Protein AF-A0A183Q556-F1 (afdb_monomer)

Secondary structure (DSSP, 8-state):
-EEEEE-TTS-EEEEEEEETTTEEEEEEE-TTS-EEEEEEEEEEPPPPPTTGGGTTT--HHHHHTT---TT--TTSGGG-HHHHHHHTT-HHHHHHHHHHHHHHHHHHHHHHHHHHHTTTT----

Nearest PDB structures (foldseek):
  7v62-assembly1_A  TM=8.566E-01  e=1.606E-07  Homo sapiens
  5zm6-assembly1_A-2  TM=8.638E-01  e=9.933E-07  Homo sapiens
  5zm6-assembly1_B-2  TM=8.717E-01  e=2.890E-06  Homo sapiens
  5zm5-assembly1_A-2  TM=8.847E-01  e=4.777E-06  Homo sapiens
  2gu1-assembly1_A  TM=3.917E-01  e=5.676E-01  Vibrio cholerae

Structure (mmCIF, N/CA/C/O backbone):
data_AF-A0A183Q556-F1
#
_entry.id   AF-A0A183Q556-F1
#
loop_
_atom_site.group_PDB
_atom_site.id
_atom_site.type_symbol
_atom_site.label_atom_id
_atom_site.label_alt_id
_atom_site.label_comp_id
_atom_site.label_asym_id
_atom_site.label_entity_id
_atom_site.label_seq_id
_atom_site.pdbx_PDB_ins_code
_atom_site.Cartn_x
_atom_site.Cartn_y
_atom_site.Cartn_z
_atom_site.occupancy
_atom_site.B_iso_or_equiv
_atom_site.auth_seq_id
_atom_site.auth_comp_id
_atom_site.auth_asym_id
_atom_site.auth_atom_id
_atom_site.pdbx_PDB_model_num
ATOM 1 N N . VAL A 1 1 ? -0.891 1.830 17.541 1.00 90.88 1 VAL A N 1
ATOM 2 C CA . VAL A 1 1 ? -1.473 3.128 17.131 1.00 90.88 1 VAL A CA 1
ATOM 3 C C . VAL A 1 1 ? -2.584 3.474 18.099 1.00 90.88 1 VAL A C 1
ATOM 5 O O . VAL A 1 1 ? -3.365 2.594 18.435 1.00 90.88 1 VAL A O 1
ATOM 8 N N . THR A 1 2 ? -2.638 4.728 18.546 1.00 95.81 2 THR A N 1
ATOM 9 C CA . THR A 1 2 ? -3.661 5.216 19.480 1.00 95.81 2 THR A CA 1
ATOM 10 C C . THR A 1 2 ? -4.152 6.584 19.020 1.00 95.81 2 THR A C 1
ATOM 12 O O . THR A 1 2 ? -3.340 7.437 18.667 1.00 95.81 2 THR A O 1
ATOM 15 N N . GLY A 1 3 ? -5.465 6.797 19.037 1.00 96.44 3 GLY A N 1
ATOM 16 C CA . GLY A 1 3 ? -6.121 8.050 18.673 1.00 96.44 3 GLY A CA 1
ATOM 17 C C . GLY A 1 3 ? -7.296 8.367 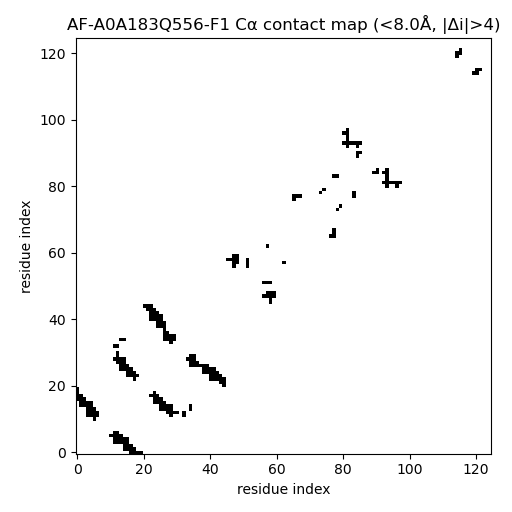19.596 1.00 96.44 3 GLY A C 1
ATOM 18 O O . GLY A 1 3 ? -7.837 7.488 20.261 1.00 96.44 3 GLY A O 1
ATOM 19 N N . ILE A 1 4 ? -7.694 9.639 19.641 1.00 97.19 4 ILE A N 1
ATOM 20 C CA . ILE A 1 4 ? -8.827 10.120 20.440 1.00 97.19 4 ILE A CA 1
ATOM 21 C C . ILE A 1 4 ? -9.826 10.798 19.512 1.00 97.19 4 ILE A C 1
ATOM 23 O O . ILE A 1 4 ? -9.468 11.715 18.773 1.00 97.19 4 ILE A O 1
ATOM 27 N N . VAL A 1 5 ? -11.087 10.386 19.594 1.00 96.88 5 VAL A N 1
ATOM 28 C CA . VAL A 1 5 ? -12.192 11.047 18.900 1.00 96.88 5 VAL A CA 1
ATOM 29 C C . VAL A 1 5 ? -12.743 12.135 19.810 1.00 96.88 5 VAL A C 1
ATOM 31 O O . VAL A 1 5 ? -13.077 11.875 20.969 1.00 96.88 5 VAL A O 1
ATOM 34 N N . LYS A 1 6 ? -12.841 13.356 19.287 1.00 97.56 6 LYS A N 1
ATOM 35 C CA . LYS A 1 6 ? -13.410 14.514 19.983 1.00 97.56 6 LYS A CA 1
ATOM 36 C C . LYS A 1 6 ? -14.708 14.946 19.311 1.00 97.56 6 LYS A C 1
ATOM 38 O O . LYS A 1 6 ? -14.860 14.790 18.103 1.00 97.56 6 LYS A O 1
ATOM 43 N N . ASN A 1 7 ? -15.634 15.487 20.092 1.00 96.25 7 ASN A N 1
ATOM 44 C CA . ASN A 1 7 ? -16.827 16.143 19.557 1.00 96.25 7 ASN A CA 1
ATOM 45 C C . ASN A 1 7 ? -16.505 17.564 19.034 1.00 96.25 7 ASN A C 1
ATOM 47 O O . ASN A 1 7 ? -15.356 18.009 19.070 1.00 96.25 7 ASN A O 1
ATOM 51 N N . SER A 1 8 ? -17.528 18.301 18.586 1.00 97.25 8 SER A N 1
ATOM 52 C CA . SER A 1 8 ? -17.391 19.670 18.059 1.00 97.25 8 SER A CA 1
ATOM 53 C C . SER A 1 8 ? -16.843 20.686 19.066 1.00 97.25 8 SER A C 1
ATOM 55 O O . SER A 1 8 ? -16.287 21.701 18.659 1.00 97.25 8 SER A O 1
ATOM 57 N N . THR A 1 9 ? -16.961 20.419 20.369 1.00 96.62 9 THR A N 1
ATOM 58 C CA . THR A 1 9 ? -16.426 21.279 21.435 1.00 96.62 9 THR A CA 1
ATOM 59 C C . THR A 1 9 ? -15.022 20.864 21.886 1.00 96.62 9 THR A C 1
ATOM 61 O O . THR A 1 9 ? -14.464 21.462 22.802 1.00 96.62 9 THR A O 1
ATOM 64 N N . GLY A 1 10 ? -14.425 19.848 21.252 1.00 95.88 10 GLY A N 1
ATOM 65 C CA . GLY A 1 10 ? -13.076 19.368 21.555 1.00 95.88 10 GLY A CA 1
ATOM 66 C C . GLY A 1 10 ? -12.991 18.393 22.734 1.00 95.88 10 GLY A C 1
ATOM 67 O O . GLY A 1 10 ? -11.884 17.997 23.115 1.00 95.88 10 GLY A O 1
ATOM 68 N N . VAL A 1 11 ? -14.125 17.971 23.298 1.00 96.31 11 VAL A N 1
ATOM 69 C CA . VAL A 1 11 ? -14.179 17.011 24.407 1.00 96.31 11 VAL A CA 1
ATOM 70 C C . VAL A 1 11 ? -13.963 15.588 23.871 1.00 96.31 11 VAL A C 1
ATOM 72 O O . VAL A 1 11 ? -14.651 15.195 22.925 1.00 96.31 11 VAL A O 1
ATOM 75 N N . PRO A 1 12 ? -13.028 14.801 24.442 1.00 97.12 12 PRO A N 1
ATOM 76 C CA . PRO A 1 12 ? -12.854 13.386 24.114 1.00 97.12 12 PRO A CA 1
ATOM 77 C C . PRO A 1 12 ? -14.120 12.569 24.383 1.00 97.12 12 PRO A C 1
ATOM 79 O O . PRO A 1 12 ? -14.669 12.635 25.477 1.00 97.12 12 PRO A O 1
ATOM 82 N N . VAL A 1 13 ? -14.554 11.777 23.404 1.00 97.44 13 VAL A N 1
ATOM 83 C CA . VAL A 1 13 ? -15.761 10.932 23.499 1.00 97.44 13 VAL A CA 1
ATOM 84 C C . VAL A 1 13 ? -15.495 9.457 23.205 1.00 97.44 13 VAL A C 1
ATOM 86 O O . VAL A 1 13 ? -16.338 8.611 23.496 1.00 97.44 13 VAL A O 1
ATOM 89 N N . ALA A 1 14 ? -14.346 9.136 22.615 1.00 97.75 14 ALA A N 1
ATOM 90 C CA . ALA A 1 14 ? -13.922 7.767 22.362 1.00 97.75 14 ALA A CA 1
ATOM 91 C C . ALA A 1 14 ? -12.407 7.682 22.173 1.00 97.75 14 ALA A C 1
ATOM 93 O O . ALA A 1 14 ? -11.753 8.670 21.821 1.00 97.75 14 ALA A O 1
ATOM 94 N N . VAL A 1 1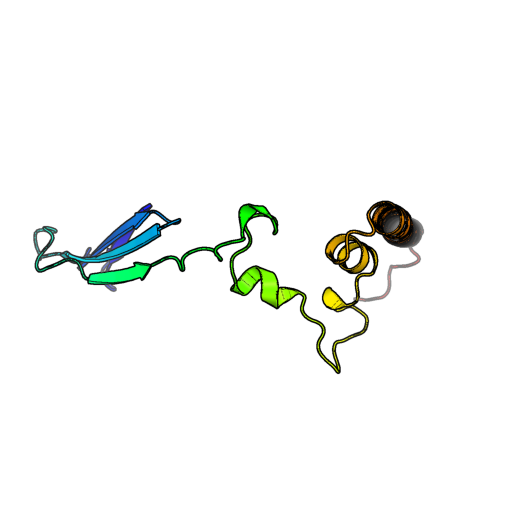5 ? -11.874 6.483 22.357 1.00 97.69 15 VAL A N 1
ATOM 95 C CA . VAL A 1 15 ? -10.504 6.117 22.010 1.00 97.69 15 VAL A CA 1
ATOM 96 C C . VAL A 1 15 ? -10.531 5.119 20.853 1.00 97.69 15 VAL A C 1
ATOM 98 O O . VAL A 1 15 ? -11.428 4.282 20.768 1.00 97.69 15 VAL A O 1
ATOM 101 N N . ILE A 1 16 ? -9.561 5.238 19.949 1.00 98.00 16 ILE A N 1
ATOM 102 C CA . ILE A 1 16 ? -9.260 4.237 18.924 1.00 98.00 16 ILE A CA 1
ATOM 103 C C . ILE A 1 16 ? -7.880 3.666 19.236 1.00 98.00 16 ILE A C 1
ATOM 105 O O . ILE A 1 16 ? -6.930 4.433 19.413 1.00 98.00 16 ILE A O 1
ATOM 109 N N . GLN A 1 17 ? -7.755 2.346 19.323 1.00 97.31 17 GLN A N 1
ATOM 110 C CA . GLN A 1 17 ? -6.506 1.660 19.673 1.00 97.31 17 GLN A CA 1
ATOM 111 C C . GLN A 1 17 ? -6.294 0.431 18.794 1.00 97.31 17 GLN A C 1
ATOM 113 O O . GLN A 1 17 ? -7.243 -0.112 18.247 1.00 97.31 17 GLN A O 1
ATOM 118 N N . GLY A 1 18 ? -5.046 -0.006 18.652 1.00 97.38 18 GLY A N 1
ATOM 119 C CA . GLY A 1 18 ? -4.699 -1.236 17.938 1.00 97.38 18 GLY A CA 1
ATOM 120 C C . GLY A 1 18 ? -3.306 -1.169 17.324 1.00 97.38 18 GLY A C 1
ATOM 121 O O . GLY A 1 18 ? -2.475 -0.349 17.733 1.00 97.38 18 GLY A O 1
ATOM 122 N N . THR A 1 19 ? -3.034 -1.989 16.314 1.00 97.88 19 THR A N 1
ATOM 123 C CA . THR A 1 19 ? -1.791 -1.941 15.530 1.00 97.88 19 THR A CA 1
ATOM 124 C C . THR A 1 19 ? -2.123 -1.804 14.050 1.00 97.88 19 THR A C 1
ATOM 126 O O . THR A 1 19 ? -3.047 -2.432 13.541 1.00 97.88 19 THR A O 1
ATOM 129 N N . TRP A 1 20 ? -1.393 -0.928 13.358 1.00 96.06 20 TRP A N 1
ATOM 130 C CA . TRP A 1 20 ? -1.697 -0.543 11.973 1.00 96.06 20 TRP A CA 1
ATOM 131 C C . TRP A 1 20 ? -1.616 -1.715 10.987 1.00 96.06 20 TRP A C 1
ATOM 133 O O . TRP A 1 20 ? -2.158 -1.624 9.894 1.00 96.06 20 TRP A O 1
ATOM 143 N N . ASP A 1 21 ? -0.933 -2.787 11.369 1.00 95.94 21 ASP A N 1
ATOM 144 C CA . ASP A 1 21 ? -0.684 -3.997 10.595 1.00 95.94 21 ASP A CA 1
ATOM 145 C C . ASP A 1 21 ? -1.633 -5.154 10.938 1.00 95.94 21 ASP A C 1
ATOM 147 O O . ASP A 1 21 ? -1.565 -6.192 10.287 1.00 95.94 21 ASP A O 1
ATOM 151 N N . ASN A 1 22 ? -2.513 -5.007 11.937 1.00 97.31 22 ASN A N 1
ATOM 152 C CA . ASN A 1 22 ? -3.369 -6.103 12.396 1.00 97.31 22 ASN A CA 1
ATOM 153 C C . ASN A 1 22 ? -4.817 -5.677 12.635 1.00 97.31 22 ASN A C 1
ATOM 155 O O . ASN A 1 22 ? -5.721 -6.230 12.016 1.00 97.31 22 ASN A O 1
ATOM 159 N N . TYR A 1 23 ? -5.064 -4.717 13.527 1.00 98.19 23 TYR A N 1
ATOM 160 C CA . TYR A 1 23 ? -6.430 -4.358 13.903 1.00 98.19 23 TYR A CA 1
ATOM 161 C C . TYR A 1 23 ? -6.547 -2.946 14.474 1.00 98.19 23 TYR A C 1
ATOM 163 O O . TYR A 1 23 ? -5.581 -2.372 14.976 1.00 98.19 23 TYR A O 1
ATOM 171 N N . LEU A 1 24 ? -7.766 -2.411 14.437 1.00 98.31 24 LEU A N 1
ATOM 172 C CA . LEU A 1 24 ? -8.174 -1.205 15.142 1.00 98.31 24 LEU A CA 1
ATOM 173 C C . LEU A 1 24 ? -9.513 -1.448 15.836 1.00 98.31 24 LEU A C 1
ATOM 175 O O . LEU A 1 24 ? -10.461 -1.965 15.243 1.00 98.31 24 LEU A O 1
ATOM 179 N N . GLU A 1 25 ? -9.596 -1.004 17.077 1.00 98.25 25 GLU A N 1
ATOM 180 C CA . GLU A 1 25 ? -10.769 -1.056 17.934 1.00 98.25 25 GLU A CA 1
ATOM 181 C C . GLU A 1 25 ? -11.172 0.347 18.373 1.00 98.25 25 GLU A C 1
ATOM 183 O O . GLU A 1 25 ? -10.341 1.243 18.523 1.00 98.25 25 GLU A O 1
ATOM 188 N N . TYR A 1 26 ? -12.468 0.521 18.592 1.00 97.69 26 TYR A N 1
ATOM 189 C CA . TYR A 1 26 ? -13.102 1.737 19.072 1.00 97.69 26 TYR A CA 1
ATOM 190 C C . TYR A 1 26 ? -13.768 1.477 20.418 1.00 97.69 26 TYR A C 1
ATOM 192 O O . TYR A 1 26 ? -14.505 0.505 20.566 1.00 97.69 26 TYR A O 1
ATOM 200 N N . GLN A 1 27 ? -13.596 2.384 21.377 1.00 98.00 27 GLN A N 1
ATOM 201 C CA . GLN A 1 27 ? -14.292 2.305 22.659 1.00 98.00 27 GLN A CA 1
ATOM 202 C C . GLN A 1 27 ? -14.746 3.690 23.115 1.00 98.00 27 GLN A C 1
ATOM 204 O O . GLN A 1 27 ? -13.990 4.664 23.053 1.00 98.00 27 GLN A O 1
ATOM 209 N N . ARG A 1 28 ? -16.002 3.794 23.565 1.00 97.62 28 ARG A N 1
ATOM 210 C CA . ARG A 1 28 ? -16.563 5.052 24.081 1.00 97.62 28 ARG A CA 1
ATOM 211 C C . ARG A 1 28 ? -15.877 5.428 25.386 1.00 97.62 28 ARG A C 1
ATOM 213 O O . ARG A 1 28 ? -15.508 4.563 26.171 1.00 97.62 28 ARG A O 1
ATOM 220 N N . LEU A 1 29 ? -15.754 6.727 25.623 1.00 97.50 29 LEU A N 1
ATOM 221 C CA . LEU A 1 29 ? -15.321 7.267 26.904 1.00 97.50 29 LEU A CA 1
ATOM 222 C C . LEU A 1 29 ? -16.533 7.819 27.664 1.00 97.50 29 LEU A C 1
ATOM 224 O O . LEU A 1 29 ? -17.435 8.409 27.065 1.00 97.50 29 LEU A O 1
ATOM 228 N N . SER A 1 30 ? -16.541 7.645 28.983 1.00 95.25 30 SER A N 1
ATOM 229 C CA . SER A 1 30 ? -17.445 8.351 29.888 1.00 95.25 30 SER A CA 1
ATOM 230 C C . SER A 1 30 ? -17.103 9.845 29.956 1.00 95.25 30 SER A C 1
ATOM 232 O O . SER A 1 30 ? -16.091 10.300 29.417 1.00 95.25 30 SER A O 1
ATOM 234 N N . ILE A 1 31 ? -17.929 10.619 30.667 1.00 91.25 31 ILE A N 1
ATOM 235 C CA . ILE A 1 31 ? -17.670 12.043 30.948 1.00 91.25 31 ILE A CA 1
ATOM 236 C C . ILE A 1 31 ? -16.313 12.226 31.655 1.00 91.25 31 ILE A C 1
ATOM 238 O O . ILE A 1 31 ? -15.575 13.162 31.344 1.00 91.25 31 ILE A O 1
ATOM 242 N N . ASP A 1 32 ? -15.935 11.275 32.514 1.00 93.88 32 ASP A N 1
ATOM 243 C CA . ASP A 1 32 ? -14.653 11.248 33.230 1.00 93.88 32 ASP A CA 1
ATOM 244 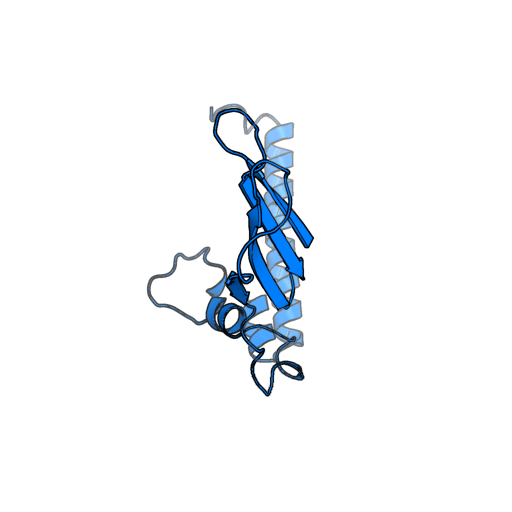C C . ASP A 1 32 ? -13.482 10.740 32.370 1.00 93.88 32 ASP A C 1
ATOM 246 O O . ASP A 1 32 ? -12.375 10.543 32.869 1.00 93.88 32 ASP A O 1
ATOM 250 N N . LYS A 1 33 ? -13.702 10.550 31.060 1.00 92.38 33 LYS A N 1
ATOM 251 C CA . LYS A 1 33 ? -12.717 10.070 30.075 1.00 92.38 33 LYS A CA 1
ATOM 252 C C . LYS A 1 33 ? -12.230 8.641 30.343 1.00 92.38 33 LYS A C 1
ATOM 254 O O . LYS A 1 33 ? -11.128 8.278 29.935 1.00 92.38 33 LYS A O 1
ATOM 259 N N . ILE A 1 34 ? -13.058 7.830 30.996 1.00 93.88 34 ILE A N 1
ATOM 260 C CA . ILE A 1 34 ? -12.779 6.419 31.279 1.00 93.88 34 ILE A CA 1
ATOM 261 C C . ILE A 1 34 ? -13.445 5.567 30.190 1.00 93.88 34 ILE A C 1
ATOM 263 O O . ILE A 1 34 ? -14.611 5.822 29.883 1.00 93.88 34 ILE A O 1
ATOM 267 N N . PRO A 1 35 ? -12.757 4.582 29.586 1.00 95.19 35 PRO A N 1
ATOM 268 C CA . PRO A 1 35 ? -13.384 3.684 28.623 1.00 95.19 35 PRO A CA 1
ATOM 269 C C . PRO A 1 35 ? -14.575 2.931 29.221 1.00 95.19 35 PRO A C 1
ATOM 271 O O . PRO A 1 35 ? -14.503 2.426 30.340 1.00 95.19 35 PRO A O 1
ATOM 274 N N . VAL A 1 36 ? -15.681 2.879 28.480 1.00 95.69 36 VAL A N 1
ATOM 275 C CA . VAL A 1 36 ? -16.935 2.237 28.895 1.00 95.69 36 VAL A CA 1
ATOM 276 C C . VAL A 1 36 ? -17.489 1.343 27.791 1.00 95.69 36 VAL A C 1
ATOM 278 O O . VAL A 1 36 ? -17.409 1.675 26.607 1.00 95.69 36 VAL A O 1
ATOM 281 N N . GLY A 1 37 ? -18.100 0.229 28.202 1.00 94.50 37 GLY A N 1
ATOM 282 C CA . GLY A 1 37 ? -18.576 -0.820 27.298 1.00 94.50 37 GLY A CA 1
ATOM 283 C C . GLY A 1 37 ? -17.440 -1.672 26.733 1.00 94.50 37 GLY A C 1
ATOM 284 O O . GLY A 1 37 ? -16.271 -1.427 27.020 1.00 94.50 37 GLY A O 1
ATOM 285 N N . GLU A 1 38 ? -17.785 -2.670 25.927 1.00 95.94 38 GLU A N 1
ATOM 286 C CA . GLU A 1 38 ? -16.796 -3.514 25.251 1.00 95.94 38 GLU A CA 1
ATOM 287 C C . GLU A 1 38 ? -16.164 -2.776 24.056 1.00 95.94 38 GLU A C 1
ATOM 289 O O . GLU A 1 38 ? -16.871 -2.047 23.347 1.00 95.94 38 GLU A O 1
ATOM 294 N N . PRO A 1 39 ? -14.853 -2.949 23.805 1.00 96.75 39 PRO A N 1
ATOM 295 C CA . PRO A 1 39 ? -14.225 -2.489 22.573 1.00 96.75 39 PRO A CA 1
ATOM 296 C C . PRO A 1 39 ? -14.910 -3.081 21.334 1.00 96.75 39 PRO A C 1
ATOM 298 O O . PRO A 1 39 ? -15.235 -4.266 21.279 1.00 96.75 39 PRO A O 1
ATOM 301 N N . ILE A 1 40 ? -15.113 -2.249 20.314 1.00 97.94 40 ILE A N 1
ATOM 302 C CA . ILE A 1 40 ? -15.708 -2.640 19.034 1.00 97.94 40 ILE A CA 1
ATOM 303 C C . ILE A 1 40 ? -14.598 -2.707 17.991 1.00 97.94 40 ILE A C 1
ATOM 305 O O . ILE A 1 40 ? -13.956 -1.694 17.713 1.00 97.94 40 ILE A O 1
ATOM 309 N N . LEU A 1 41 ? -14.399 -3.869 17.370 1.00 98.00 41 LEU A N 1
ATOM 310 C CA . LEU A 1 41 ? -13.495 -4.016 16.229 1.00 98.00 41 LEU A CA 1
ATOM 311 C C . LEU A 1 41 ? -14.032 -3.212 15.035 1.00 98.00 41 LEU A C 1
ATOM 313 O O . LEU A 1 41 ? -15.117 -3.501 14.534 1.00 98.00 41 LEU A O 1
ATOM 317 N N . ILE A 1 42 ? -13.276 -2.212 14.579 1.00 97.50 42 ILE A N 1
ATOM 318 C CA . ILE A 1 42 ? -13.673 -1.326 13.467 1.00 97.50 42 ILE A CA 1
ATOM 319 C C . ILE A 1 42 ? -12.882 -1.580 12.183 1.00 97.50 42 ILE A C 1
ATOM 321 O O . ILE A 1 42 ? -13.340 -1.223 11.101 1.00 97.50 42 ILE A O 1
ATOM 325 N N . TRP A 1 43 ? -11.703 -2.192 12.287 1.00 98.25 43 TRP A N 1
ATOM 326 C CA . TRP A 1 43 ? -10.900 -2.614 11.145 1.00 98.25 43 TRP A CA 1
ATOM 327 C C . TRP A 1 43 ? -9.995 -3.775 11.550 1.00 98.25 43 TRP A C 1
ATOM 329 O O . TRP A 1 43 ? -9.486 -3.815 12.671 1.00 98.25 43 TRP A O 1
ATOM 339 N N . LYS A 1 44 ? -9.777 -4.706 10.625 1.00 97.75 44 LYS A N 1
ATOM 340 C CA . LYS A 1 44 ? -8.824 -5.803 10.765 1.00 97.75 44 LYS A CA 1
ATOM 341 C C . LYS A 1 44 ? -8.153 -6.046 9.423 1.00 97.75 44 LYS A C 1
ATOM 343 O O . LYS A 1 44 ? -8.801 -5.928 8.388 1.00 97.75 44 LYS A O 1
ATOM 348 N N . THR A 1 45 ? -6.868 -6.366 9.459 1.00 97.00 45 THR A N 1
ATOM 349 C CA . THR A 1 45 ? -6.112 -6.739 8.270 1.00 97.00 45 THR A CA 1
ATOM 350 C C . THR A 1 45 ? -6.637 -8.056 7.702 1.00 97.00 45 THR A C 1
ATOM 352 O O . THR A 1 45 ? -6.955 -8.986 8.453 1.00 97.00 45 THR A O 1
ATOM 355 N N . ASP A 1 46 ? -6.701 -8.148 6.377 1.00 96.12 46 ASP A N 1
ATOM 356 C CA . ASP A 1 46 ? -6.946 -9.423 5.717 1.00 96.12 46 ASP A CA 1
ATOM 357 C C . ASP A 1 46 ? -5.684 -10.291 5.801 1.00 96.12 46 ASP A C 1
ATOM 359 O O . ASP A 1 46 ? -4.568 -9.787 5.627 1.00 96.12 46 ASP A O 1
ATOM 363 N N . PRO A 1 47 ? -5.821 -11.604 6.053 1.00 95.81 47 PRO A N 1
ATOM 364 C CA . PRO A 1 47 ? -4.677 -1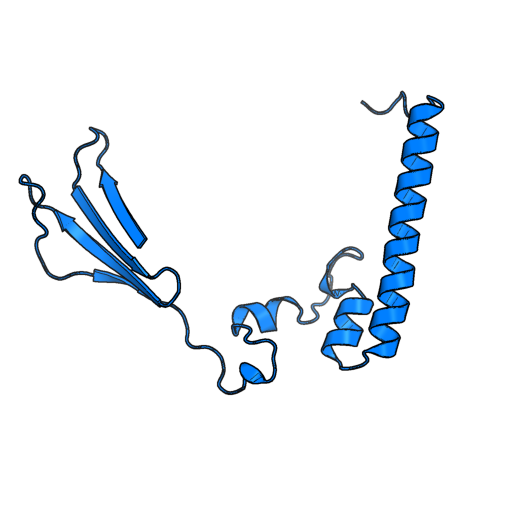2.498 6.021 1.00 95.81 47 PRO A CA 1
ATOM 365 C C . PRO A 1 47 ? -4.062 -12.514 4.617 1.00 95.81 47 PRO A C 1
ATOM 367 O O . PRO A 1 47 ? -4.766 -12.508 3.604 1.00 95.81 47 PRO A O 1
ATOM 370 N N . LEU A 1 48 ? -2.731 -12.571 4.558 1.00 96.56 48 LEU A N 1
ATOM 371 C CA . LEU A 1 48 ? -2.034 -12.750 3.290 1.00 96.56 48 LEU A CA 1
ATOM 372 C C . LEU A 1 48 ? -2.390 -14.114 2.664 1.00 96.56 48 LEU A C 1
ATOM 374 O O . LEU A 1 48 ? -2.647 -15.074 3.399 1.00 96.56 48 LEU A O 1
ATOM 378 N N . PRO A 1 49 ? -2.376 -14.229 1.322 1.00 95.81 49 PRO A N 1
ATOM 379 C CA . PRO A 1 49 ? -2.509 -15.515 0.642 1.00 95.81 49 PRO A CA 1
ATOM 380 C C . PRO A 1 49 ? -1.494 -16.548 1.152 1.00 95.81 49 PRO A C 1
ATOM 382 O O . PRO A 1 49 ? -0.382 -16.204 1.550 1.00 95.81 49 PRO A O 1
ATOM 385 N N . SER A 1 50 ? -1.843 -17.835 1.099 1.00 95.44 50 SER A N 1
ATOM 386 C CA . SER A 1 50 ? -0.990 -18.911 1.629 1.00 95.44 50 SER A CA 1
ATOM 387 C C . SER A 1 50 ? 0.388 -18.997 0.963 1.00 95.44 50 SER A C 1
ATOM 389 O O . SER A 1 50 ? 1.340 -19.444 1.591 1.00 95.44 50 SER A O 1
ATOM 391 N N . ASN A 1 51 ? 0.502 -18.560 -0.292 1.00 94.12 51 ASN A N 1
ATOM 392 C CA . ASN A 1 51 ? 1.733 -18.526 -1.085 1.00 94.12 51 ASN A CA 1
ATOM 393 C C . ASN A 1 51 ? 2.364 -17.122 -1.154 1.00 94.12 51 ASN A C 1
ATOM 395 O O . ASN A 1 51 ? 3.140 -16.831 -2.062 1.00 94.12 51 ASN A O 1
ATOM 399 N N . ALA A 1 52 ? 2.032 -16.225 -0.220 1.00 94.94 52 ALA A N 1
ATOM 400 C CA . ALA A 1 52 ? 2.520 -14.849 -0.253 1.00 94.94 52 ALA A CA 1
ATOM 401 C C . ALA A 1 52 ? 4.058 -14.751 -0.224 1.00 94.94 52 ALA A C 1
ATOM 403 O O . ALA A 1 52 ? 4.607 -13.837 -0.833 1.00 94.94 52 ALA A O 1
ATOM 404 N N . SER A 1 53 ? 4.766 -15.697 0.410 1.00 94.94 53 SER A N 1
ATOM 405 C CA . SER A 1 53 ? 6.241 -15.757 0.394 1.00 94.94 53 SER A CA 1
ATOM 406 C C . SER A 1 53 ? 6.835 -15.835 -1.009 1.00 94.94 53 SER A C 1
ATOM 408 O O . SER A 1 53 ? 7.920 -15.311 -1.247 1.00 94.94 53 SER A O 1
ATOM 410 N N . ASP A 1 54 ? 6.104 -16.442 -1.939 1.00 91.56 54 ASP A N 1
ATOM 411 C CA . ASP A 1 54 ? 6.547 -16.651 -3.316 1.00 91.56 54 ASP A CA 1
ATOM 412 C C . ASP A 1 54 ? 6.162 -15.460 -4.211 1.00 91.56 54 ASP A C 1
ATOM 414 O O . ASP A 1 54 ? 6.614 -15.347 -5.347 1.00 91.56 54 ASP A O 1
ATOM 418 N N . MET A 1 55 ? 5.327 -14.553 -3.692 1.00 91.69 55 MET A N 1
ATOM 419 C CA . MET A 1 55 ? 4.713 -13.434 -4.410 1.00 91.69 55 MET A CA 1
ATOM 420 C C . MET A 1 55 ? 4.957 -12.102 -3.690 1.00 91.69 55 MET A C 1
ATOM 422 O O . MET A 1 55 ? 4.036 -11.315 -3.472 1.00 91.69 55 MET A O 1
ATOM 426 N N . TYR A 1 56 ? 6.207 -11.852 -3.288 1.00 95.00 56 TYR A N 1
ATOM 427 C CA . TYR A 1 56 ? 6.650 -10.587 -2.675 1.00 95.00 56 TYR A CA 1
ATOM 428 C C . TYR A 1 56 ? 5.885 -10.178 -1.403 1.00 95.00 56 TYR A C 1
ATOM 430 O O . TYR A 1 56 ? 5.857 -9.001 -1.045 1.00 95.00 56 TYR A O 1
ATOM 438 N N . HIS A 1 57 ? 5.261 -11.135 -0.712 1.00 96.81 57 HIS A N 1
ATOM 439 C CA . HIS A 1 57 ? 4.370 -10.908 0.427 1.00 96.81 57 HIS A CA 1
ATOM 440 C C . HIS A 1 57 ? 3.201 -9.957 0.129 1.00 96.81 57 HIS A C 1
ATOM 442 O O . HIS A 1 57 ? 2.712 -9.259 1.019 1.00 96.81 57 HIS A O 1
ATOM 448 N N . PHE A 1 58 ? 2.739 -9.922 -1.121 1.00 97.12 58 PHE A N 1
ATOM 449 C CA . PHE A 1 58 ? 1.608 -9.091 -1.507 1.00 97.12 58 PHE A CA 1
ATOM 450 C C . PHE A 1 58 ? 0.296 -9.577 -0.893 1.00 97.12 58 PHE A C 1
ATOM 452 O O . PHE A 1 58 ? 0.023 -10.774 -0.781 1.00 97.12 58 PHE A O 1
ATOM 459 N N . SER A 1 59 ? -0.544 -8.611 -0.513 1.00 96.69 59 SER A N 1
ATOM 460 C CA . SER A 1 59 ? -1.946 -8.877 -0.212 1.00 96.69 59 SER A CA 1
ATOM 461 C C . SER A 1 59 ? -2.680 -9.273 -1.489 1.00 96.69 59 SER A C 1
ATOM 463 O O . SER A 1 59 ? -2.252 -8.945 -2.597 1.00 96.69 59 SER A O 1
ATOM 465 N N . ARG A 1 60 ? -3.836 -9.923 -1.341 1.00 95.31 60 ARG A N 1
ATOM 466 C CA . ARG A 1 60 ? -4.702 -10.236 -2.482 1.00 95.31 60 ARG A CA 1
ATOM 467 C C . ARG A 1 60 ? -5.021 -8.991 -3.317 1.00 95.31 60 ARG A C 1
ATOM 469 O O . ARG A 1 60 ? -4.867 -9.022 -4.529 1.00 95.31 60 ARG A O 1
ATOM 476 N N . PHE A 1 61 ? -5.367 -7.889 -2.651 1.00 96.50 61 PHE A N 1
ATOM 477 C CA . PHE A 1 61 ? -5.620 -6.613 -3.316 1.00 96.50 61 PHE A CA 1
ATOM 478 C C . PHE A 1 61 ? -4.421 -6.156 -4.159 1.00 96.50 61 PHE A C 1
ATOM 480 O O . PHE A 1 61 ? -4.594 -5.777 -5.309 1.00 96.50 61 PHE A O 1
ATOM 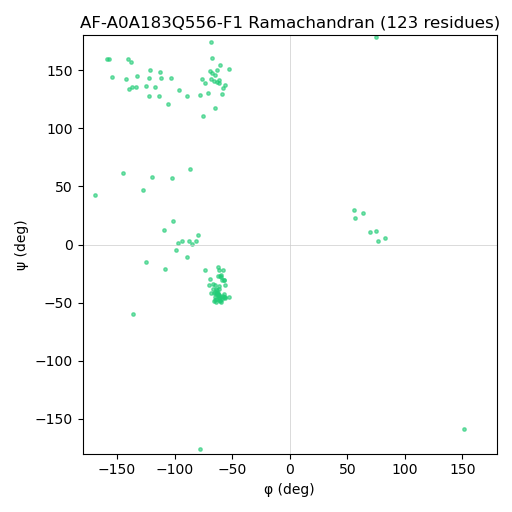487 N N . ALA A 1 62 ? -3.198 -6.235 -3.622 1.00 96.81 62 ALA A N 1
ATOM 488 C CA . ALA A 1 62 ? -1.997 -5.827 -4.348 1.00 96.81 62 ALA A CA 1
ATOM 489 C C . ALA A 1 62 ? -1.687 -6.723 -5.561 1.00 96.81 62 ALA A C 1
ATOM 491 O O . ALA A 1 62 ? -1.208 -6.213 -6.570 1.00 96.81 62 ALA A O 1
ATOM 492 N N . ILE A 1 63 ? -1.983 -8.026 -5.484 1.00 94.88 63 ILE A N 1
ATOM 493 C CA . ILE A 1 63 ? -1.847 -8.961 -6.614 1.00 94.88 63 ILE A CA 1
ATOM 494 C C . ILE A 1 63 ? -2.778 -8.558 -7.766 1.00 94.88 63 ILE A C 1
ATOM 496 O O . ILE A 1 63 ? -2.368 -8.567 -8.924 1.00 94.88 63 ILE A O 1
ATOM 500 N N . GLU A 1 64 ? -4.012 -8.168 -7.448 1.00 95.50 64 GLU A N 1
ATOM 501 C CA . GLU A 1 64 ? -5.045 -7.821 -8.433 1.00 95.50 64 GLU A CA 1
ATOM 502 C C . GLU A 1 64 ? -4.784 -6.455 -9.112 1.00 95.50 64 GLU A C 1
ATOM 504 O O . GLU A 1 64 ? -5.221 -6.234 -10.239 1.00 95.50 64 GLU A O 1
ATOM 509 N N . LEU A 1 65 ? -4.003 -5.551 -8.497 1.00 97.00 65 LEU A N 1
ATOM 510 C CA . LEU A 1 65 ? -3.751 -4.195 -9.024 1.00 97.00 65 LEU A CA 1
ATOM 511 C C . LEU A 1 65 ? -3.150 -4.152 -10.439 1.00 97.00 65 LEU A C 1
ATOM 513 O O . LEU A 1 65 ? -3.367 -3.167 -11.148 1.00 97.00 65 LEU A O 1
ATOM 517 N N . ASN A 1 66 ? -2.358 -5.156 -10.832 1.00 96.75 66 ASN A N 1
ATOM 518 C CA . ASN A 1 66 ? -1.681 -5.175 -12.134 1.00 96.75 66 ASN A CA 1
ATOM 519 C C . ASN A 1 66 ? -2.251 -6.212 -13.120 1.00 96.75 66 ASN A C 1
ATOM 521 O O . ASN A 1 66 ? -1.650 -6.479 -14.168 1.00 96.75 66 ASN A O 1
ATOM 525 N N . GLU A 1 67 ? -3.416 -6.793 -12.822 1.00 95.81 67 GLU A N 1
ATOM 526 C CA . GLU A 1 67 ? -4.134 -7.643 -13.773 1.00 95.81 67 GLU A CA 1
ATOM 527 C C . GLU A 1 67 ? -4.510 -6.841 -15.031 1.00 95.81 67 GLU A C 1
ATOM 529 O O . GLU A 1 67 ? -4.842 -5.657 -14.958 1.00 95.81 67 GLU A O 1
ATOM 534 N N . MET A 1 68 ? -4.378 -7.454 -16.213 1.00 94.00 68 MET A N 1
ATOM 535 C CA . MET A 1 68 ? -4.671 -6.765 -17.472 1.00 94.00 68 MET A CA 1
ATOM 536 C C . MET A 1 68 ? -6.173 -6.551 -17.632 1.00 94.00 68 MET A C 1
ATOM 538 O O . MET A 1 68 ? -6.948 -7.497 -17.565 1.00 94.00 68 MET A O 1
ATOM 542 N N . GLU A 1 69 ? -6.548 -5.317 -17.955 1.00 95.12 69 GLU A N 1
ATOM 543 C CA . GLU A 1 69 ? -7.923 -4.930 -18.254 1.00 95.12 69 GLU A CA 1
ATOM 544 C C . GLU A 1 69 ? -8.005 -4.327 -19.661 1.00 95.12 69 GLU A C 1
ATOM 546 O O . GLU A 1 69 ? -7.105 -3.604 -20.114 1.00 95.12 69 GLU A O 1
ATOM 551 N N . ASP A 1 70 ? -9.101 -4.614 -20.358 1.00 95.69 70 ASP A N 1
ATOM 552 C CA . ASP A 1 70 ? -9.374 -4.035 -21.667 1.00 95.69 70 ASP A CA 1
ATOM 553 C C . ASP A 1 70 ? -9.689 -2.538 -21.558 1.00 95.69 70 ASP A C 1
ATOM 555 O O . ASP A 1 70 ? -10.243 -2.048 -20.577 1.00 95.69 70 ASP A O 1
ATOM 559 N N . GLY A 1 71 ? -9.337 -1.778 -22.596 1.00 95.62 71 GLY A N 1
ATOM 560 C CA . GLY A 1 71 ? -9.681 -0.354 -22.674 1.00 95.62 71 GLY A CA 1
ATOM 561 C C . GLY A 1 71 ? -8.830 0.588 -21.813 1.00 95.62 71 GLY A C 1
ATOM 562 O O . GLY A 1 71 ? -9.069 1.795 -21.842 1.00 95.62 71 GLY A O 1
ATO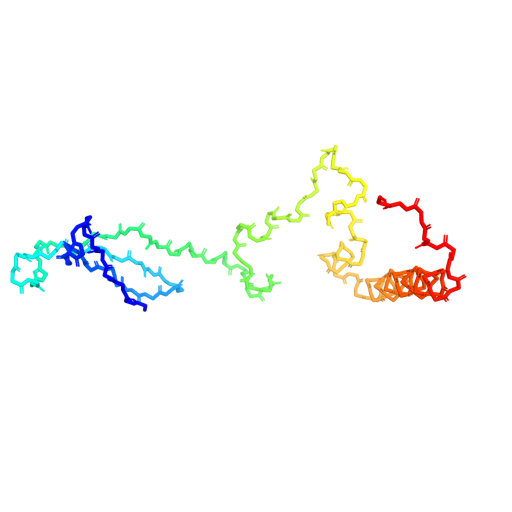M 563 N N . VAL A 1 72 ? -7.803 0.100 -21.107 1.00 97.12 72 VAL A N 1
ATOM 564 C CA . VAL A 1 72 ? -6.898 0.980 -20.347 1.00 97.12 72 VAL A CA 1
ATOM 565 C C . VAL A 1 72 ? -6.101 1.915 -21.261 1.00 97.12 72 VAL A C 1
ATOM 567 O O . VAL A 1 72 ? -5.704 1.553 -22.377 1.00 97.12 72 VAL A O 1
ATOM 570 N N . ALA A 1 73 ? -5.833 3.128 -20.775 1.00 97.56 73 ALA A N 1
ATOM 571 C CA . ALA A 1 73 ? -5.087 4.137 -21.516 1.00 97.56 73 ALA A CA 1
ATOM 572 C C . ALA A 1 73 ? -3.656 3.663 -21.855 1.00 97.56 73 ALA A C 1
ATOM 574 O O . ALA A 1 73 ? -3.066 2.878 -21.111 1.00 97.56 73 ALA A O 1
ATOM 575 N N . PRO A 1 74 ? -3.023 4.181 -22.927 1.00 95.88 74 PRO A N 1
ATOM 576 C CA . PRO A 1 74 ? -1.644 3.825 -23.279 1.00 95.88 74 PRO A CA 1
ATOM 577 C C . PRO A 1 74 ? -0.601 4.101 -22.183 1.00 95.88 74 PRO A C 1
ATOM 579 O O . PRO A 1 74 ? 0.480 3.521 -22.218 1.00 95.88 74 PRO A O 1
ATOM 582 N N . THR A 1 75 ? -0.906 5.001 -21.246 1.00 96.12 75 THR A N 1
ATOM 583 C CA . THR A 1 75 ? -0.040 5.389 -20.123 1.00 96.12 75 THR A CA 1
ATOM 584 C C . THR A 1 75 ? -0.362 4.663 -18.817 1.00 96.12 75 THR A C 1
ATOM 586 O O . THR A 1 75 ? 0.266 4.969 -17.808 1.00 96.12 75 THR A O 1
ATOM 589 N N . ASP A 1 76 ? -1.339 3.754 -18.809 1.00 98.06 76 ASP A N 1
ATOM 590 C CA . ASP A 1 76 ? -1.669 2.958 -17.628 1.00 98.06 76 ASP A CA 1
ATOM 591 C C . ASP A 1 76 ? -0.491 2.054 -17.229 1.00 98.06 76 ASP A C 1
ATOM 593 O O . ASP A 1 76 ? 0.178 1.472 -18.090 1.00 98.06 76 ASP A O 1
ATOM 597 N N . SER A 1 77 ? -0.236 1.925 -15.924 1.00 96.69 77 SER A N 1
ATOM 598 C CA . SER A 1 77 ? 0.886 1.141 -15.394 1.00 96.69 77 SER A CA 1
ATOM 599 C C . SER A 1 77 ? 0.835 -0.332 -15.806 1.00 96.69 77 SER A C 1
ATOM 601 O O . SER A 1 77 ? 1.892 -0.928 -16.005 1.00 96.69 77 SER A O 1
ATOM 603 N N . ARG A 1 78 ? -0.353 -0.903 -16.054 1.00 97.12 78 ARG A N 1
ATOM 604 C CA . ARG A 1 78 ? -0.499 -2.290 -16.533 1.00 97.12 78 ARG A CA 1
ATOM 605 C C . ARG A 1 78 ? 0.200 -2.542 -17.866 1.00 97.12 78 ARG A C 1
ATOM 607 O O . ARG A 1 78 ? 0.615 -3.666 -18.151 1.00 97.12 78 ARG A O 1
ATOM 614 N N . ARG A 1 79 ? 0.358 -1.490 -18.681 1.00 96.06 79 ARG A N 1
ATOM 615 C CA . ARG A 1 79 ? 1.051 -1.523 -19.979 1.00 96.06 79 ARG A CA 1
ATOM 616 C C . ARG A 1 79 ? 2.556 -1.289 -19.872 1.00 96.06 79 ARG A C 1
ATOM 618 O O . ARG A 1 79 ? 3.227 -1.213 -20.902 1.00 96.06 79 ARG A O 1
ATOM 625 N N . ARG A 1 80 ? 3.106 -1.143 -18.664 1.00 97.44 80 ARG A N 1
ATOM 626 C CA . ARG A 1 80 ? 4.532 -0.902 -18.452 1.00 97.44 80 ARG A CA 1
ATOM 627 C C . ARG A 1 80 ? 5.321 -2.214 -18.667 1.00 97.44 80 ARG A C 1
ATOM 629 O O . ARG A 1 80 ? 5.177 -3.147 -17.876 1.00 97.44 80 ARG A O 1
ATOM 636 N N . PRO A 1 81 ? 6.125 -2.331 -19.744 1.00 97.25 81 PRO A N 1
ATOM 637 C CA . PRO A 1 81 ? 6.636 -3.625 -20.203 1.00 97.25 81 PRO A CA 1
ATOM 638 C C . PRO A 1 81 ? 7.687 -4.249 -19.276 1.00 97.25 81 PRO A C 1
ATOM 640 O O . PRO A 1 81 ? 7.691 -5.463 -19.111 1.00 97.25 81 PRO A O 1
ATOM 643 N N . ASP A 1 82 ? 8.540 -3.446 -18.635 1.00 98.25 82 ASP A N 1
ATOM 644 C CA . ASP A 1 82 ? 9.529 -3.931 -17.663 1.00 98.25 82 ASP A CA 1
ATOM 645 C C . ASP A 1 82 ? 8.854 -4.610 -16.463 1.00 98.25 82 ASP A C 1
ATOM 647 O O . ASP A 1 82 ? 9.236 -5.716 -16.084 1.00 98.25 82 ASP A O 1
ATOM 651 N N . GLN A 1 83 ? 7.805 -3.992 -15.913 1.00 97.31 83 GLN A N 1
ATOM 652 C CA . GLN A 1 83 ? 7.026 -4.562 -14.811 1.00 97.31 83 GLN A CA 1
ATOM 6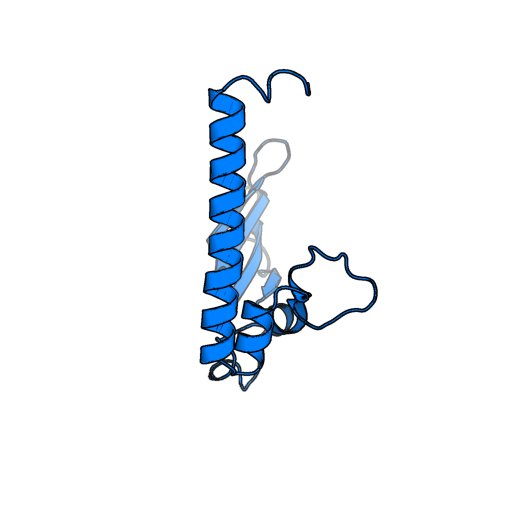53 C C . GLN A 1 83 ? 6.309 -5.857 -15.223 1.00 97.31 83 GLN A C 1
ATOM 655 O O . GLN A 1 83 ? 6.356 -6.838 -14.485 1.00 97.31 83 GLN A O 1
ATOM 660 N N . ARG A 1 84 ? 5.711 -5.902 -16.422 1.00 96.56 84 ARG A N 1
ATOM 661 C CA . ARG A 1 84 ? 5.044 -7.113 -16.934 1.00 96.56 84 ARG A CA 1
ATOM 662 C C . ARG A 1 84 ? 6.014 -8.282 -17.116 1.00 96.56 84 ARG A C 1
ATOM 664 O O . ARG A 1 84 ? 5.690 -9.408 -16.752 1.00 96.56 84 ARG A O 1
ATOM 671 N N . LEU A 1 85 ? 7.194 -8.023 -17.678 1.00 97.94 85 LEU A N 1
ATOM 672 C CA . LEU A 1 85 ? 8.231 -9.041 -17.864 1.00 97.94 85 LEU A CA 1
ATOM 673 C C . LEU A 1 85 ? 8.744 -9.562 -16.515 1.00 97.94 85 LEU A C 1
ATOM 675 O O . LEU A 1 85 ? 8.957 -10.763 -16.366 1.00 97.94 85 LEU A O 1
ATOM 679 N N . MET A 1 86 ? 8.883 -8.680 -15.522 1.00 97.00 86 MET A N 1
ATOM 680 C CA . MET A 1 86 ? 9.255 -9.055 -14.157 1.00 97.00 86 MET A CA 1
ATOM 681 C C . MET A 1 86 ? 8.219 -9.987 -13.517 1.00 97.00 86 MET A C 1
ATOM 683 O O . MET A 1 86 ? 8.592 -11.019 -12.967 1.00 97.00 86 MET A O 1
ATOM 687 N N . GLU A 1 87 ? 6.928 -9.670 -13.640 1.00 95.06 87 GLU A N 1
ATOM 688 C CA . GLU A 1 87 ? 5.831 -10.513 -13.135 1.00 95.06 87 GLU A CA 1
ATOM 689 C C . GLU A 1 87 ? 5.786 -11.899 -13.799 1.00 95.06 87 GLU A C 1
ATOM 691 O O . GLU A 1 87 ? 5.359 -12.867 -13.180 1.00 95.06 87 GLU A O 1
ATOM 696 N N . GLN A 1 88 ? 6.272 -12.018 -15.039 1.00 95.38 88 GLN A N 1
ATOM 697 C CA . GLN A 1 88 ? 6.414 -13.290 -15.758 1.00 95.38 88 GLN A CA 1
ATOM 698 C C . GLN A 1 88 ? 7.728 -14.031 -15.439 1.00 95.38 88 GLN A C 1
ATOM 700 O O . GLN A 1 88 ? 7.988 -15.091 -16.008 1.00 95.38 88 GLN A O 1
ATOM 705 N N . GLY A 1 89 ? 8.581 -13.481 -14.568 1.00 95.75 89 GLY A N 1
ATOM 706 C CA . GLY A 1 89 ? 9.889 -14.047 -14.224 1.00 95.75 89 GLY A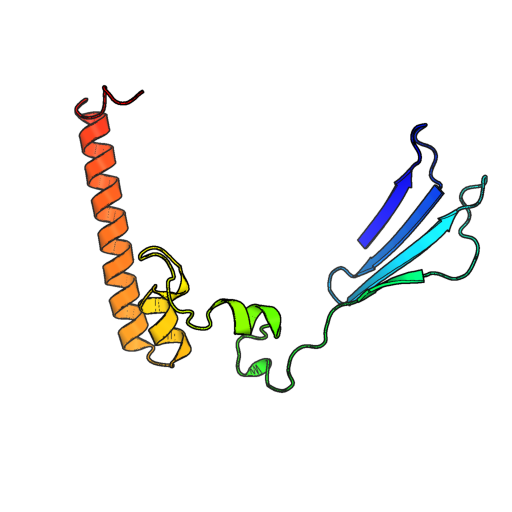 CA 1
ATOM 707 C C . GLY A 1 89 ? 10.968 -13.864 -15.301 1.00 95.75 89 GLY A C 1
ATOM 708 O O . GLY A 1 89 ? 12.041 -14.459 -15.205 1.00 95.75 89 GLY A O 1
ATOM 709 N N . LEU A 1 90 ? 10.725 -13.036 -16.322 1.00 97.94 90 LEU A N 1
ATOM 710 C CA . LEU A 1 90 ? 11.654 -12.756 -17.423 1.00 97.94 90 LEU A CA 1
ATOM 711 C C . LEU A 1 90 ? 12.625 -11.621 -17.053 1.00 97.94 90 LEU A C 1
ATOM 713 O O . LEU A 1 90 ? 12.618 -10.541 -17.646 1.00 97.94 90 LEU A O 1
ATOM 717 N N . TRP A 1 91 ? 13.471 -11.872 -16.055 1.00 97.44 91 TRP A N 1
ATOM 718 C CA . TRP A 1 91 ? 14.320 -10.866 -15.402 1.00 97.44 91 TRP A CA 1
ATOM 719 C C . TRP A 1 91 ? 15.266 -10.103 -16.337 1.00 97.44 91 TRP A C 1
ATOM 721 O O . TRP A 1 91 ? 15.353 -8.877 -16.254 1.00 97.44 91 TRP A O 1
ATOM 731 N N . ASP A 1 92 ? 15.955 -10.792 -17.248 1.00 98.31 92 ASP A N 1
ATOM 732 C CA . ASP A 1 92 ? 16.905 -10.143 -18.162 1.00 98.31 92 ASP A CA 1
ATOM 733 C C . ASP A 1 92 ? 16.200 -9.188 -19.133 1.00 98.31 92 ASP A C 1
ATOM 735 O O . ASP A 1 92 ? 16.658 -8.063 -19.356 1.00 98.31 92 ASP A O 1
ATOM 739 N N . GLN A 1 93 ? 15.043 -9.604 -19.655 1.00 98.44 93 GLN A N 1
ATOM 740 C CA . GLN A 1 93 ? 14.229 -8.785 -20.554 1.00 98.44 93 GLN A CA 1
ATOM 741 C C . GLN A 1 93 ? 13.629 -7.589 -19.808 1.00 98.44 93 GLN A C 1
ATOM 743 O O . GLN A 1 93 ? 13.653 -6.468 -20.317 1.00 98.44 93 GLN A O 1
ATOM 748 N N . ALA A 1 94 ? 13.150 -7.803 -18.578 1.00 98.44 94 ALA A N 1
ATOM 749 C CA . ALA A 1 94 ? 12.646 -6.736 -17.719 1.00 98.44 94 ALA A CA 1
ATOM 750 C C . ALA A 1 94 ? 13.715 -5.661 -17.467 1.00 98.44 94 ALA A C 1
ATOM 752 O O . ALA A 1 94 ? 13.442 -4.465 -17.580 1.00 98.44 94 ALA A O 1
ATOM 753 N N . ASN A 1 95 ? 14.951 -6.077 -17.181 1.00 98.31 95 ASN A N 1
ATOM 754 C CA . ASN A 1 95 ? 16.071 -5.166 -16.957 1.00 98.31 95 ASN A CA 1
ATOM 755 C C . ASN A 1 95 ? 16.434 -4.357 -18.211 1.00 98.31 95 ASN A C 1
ATOM 757 O O . ASN A 1 95 ? 16.711 -3.159 -18.104 1.00 98.31 95 ASN A O 1
ATOM 761 N N . GLU A 1 96 ? 16.417 -4.977 -19.392 1.00 98.50 96 GLU A N 1
ATOM 762 C CA . GLU A 1 96 ? 16.653 -4.269 -20.653 1.00 98.50 96 GLU A CA 1
ATOM 763 C C . GLU A 1 96 ? 15.554 -3.236 -20.939 1.00 98.50 96 GLU A C 1
ATOM 765 O O . GLU A 1 96 ? 15.847 -2.061 -21.181 1.00 98.50 96 GLU A O 1
ATOM 770 N N . GLU A 1 97 ? 14.284 -3.627 -20.808 1.00 98.31 97 GLU A N 1
ATOM 771 C CA . GLU A 1 97 ? 13.156 -2.713 -20.997 1.00 98.31 97 GLU A CA 1
ATOM 772 C C . GLU A 1 97 ? 13.172 -1.557 -19.990 1.00 98.31 97 GLU A C 1
ATOM 774 O O . GLU A 1 97 ? 12.929 -0.404 -20.363 1.00 98.31 97 GLU A O 1
ATOM 779 N N . LYS A 1 98 ? 13.552 -1.820 -18.734 1.00 98.25 98 LYS A N 1
ATOM 780 C CA . LYS A 1 98 ? 13.726 -0.782 -17.712 1.00 98.25 98 LYS A CA 1
ATOM 781 C C . LYS A 1 98 ? 14.776 0.242 -18.140 1.00 98.25 98 LYS A C 1
ATOM 783 O O . LYS A 1 98 ? 14.501 1.445 -18.127 1.00 98.25 98 LYS A O 1
ATOM 788 N N . ARG A 1 99 ? 15.959 -0.214 -18.579 1.00 98.38 99 ARG A N 1
ATOM 789 C CA . ARG A 1 99 ? 17.028 0.676 -19.071 1.00 98.38 99 ARG A CA 1
ATOM 790 C C . ARG A 1 99 ? 16.534 1.557 -20.216 1.00 98.38 99 ARG A C 1
ATOM 792 O O . ARG A 1 99 ? 16.756 2.773 -20.191 1.00 98.38 99 ARG A O 1
ATOM 799 N N . ARG A 1 100 ? 15.834 0.965 -21.187 1.00 98.38 100 ARG A N 1
ATOM 800 C CA . ARG A 1 100 ? 15.269 1.664 -22.350 1.00 98.38 100 ARG A CA 1
ATOM 801 C C . ARG A 1 100 ? 14.254 2.737 -21.940 1.00 98.38 100 ARG A C 1
ATOM 803 O O . ARG A 1 100 ? 14.335 3.874 -22.415 1.00 98.38 100 ARG A O 1
ATOM 810 N N . LEU A 1 101 ? 13.313 2.403 -21.053 1.00 97.62 101 LEU A N 1
ATOM 811 C CA . LEU A 1 101 ? 12.278 3.325 -20.574 1.00 97.62 101 LEU A CA 1
ATOM 812 C C . LEU A 1 101 ? 12.869 4.500 -19.792 1.00 97.62 101 LEU A C 1
ATOM 814 O O . LEU A 1 101 ? 12.529 5.654 -20.066 1.00 97.62 101 LEU A O 1
ATOM 818 N N . GLU A 1 102 ? 13.778 4.235 -18.857 1.00 97.69 102 GLU A N 1
ATOM 819 C CA . GLU A 1 102 ? 14.404 5.289 -18.062 1.00 97.69 102 GLU A CA 1
ATOM 820 C C . GLU A 1 102 ? 15.293 6.200 -18.918 1.00 97.69 102 GLU A C 1
ATOM 822 O O . GLU A 1 102 ? 15.279 7.418 -18.738 1.00 97.69 102 GLU A O 1
ATOM 827 N N . ALA A 1 103 ? 16.031 5.648 -19.892 1.00 98.25 103 ALA A N 1
ATOM 828 C CA . ALA A 1 103 ? 16.811 6.447 -20.837 1.00 98.25 103 ALA A CA 1
ATOM 829 C C . ALA A 1 103 ? 15.910 7.377 -21.662 1.00 98.25 103 ALA A C 1
ATOM 831 O O . ALA A 1 103 ? 16.203 8.568 -21.795 1.00 98.25 103 ALA A O 1
ATOM 832 N N . LYS A 1 104 ? 14.766 6.873 -22.146 1.00 97.44 104 LYS A N 1
ATOM 833 C CA . LYS A 1 104 ? 13.761 7.683 -22.848 1.00 97.44 104 LYS A CA 1
ATOM 834 C C . LYS A 1 104 ? 13.237 8.825 -21.969 1.00 97.44 104 LYS A C 1
ATOM 836 O O . LYS A 1 104 ? 13.144 9.959 -22.443 1.00 97.44 104 LYS A O 1
ATOM 841 N N . GLN A 1 105 ? 12.915 8.553 -20.702 1.00 96.69 105 GLN A N 1
ATOM 842 C CA . GLN A 1 105 ? 12.445 9.577 -19.761 1.00 96.69 105 GLN A CA 1
ATOM 843 C C . GLN A 1 105 ? 13.526 10.627 -19.466 1.00 96.69 105 GLN A C 1
ATOM 845 O O . GLN A 1 105 ? 13.242 11.825 -19.542 1.00 96.69 105 GLN A O 1
ATOM 850 N N . ARG A 1 106 ? 14.771 10.201 -19.208 1.00 98.06 106 ARG A N 1
ATOM 851 C CA . ARG A 1 106 ? 15.913 11.103 -18.980 1.00 98.06 106 ARG A CA 1
ATOM 852 C C . ARG A 1 106 ? 16.157 12.023 -20.175 1.00 98.06 106 ARG A C 1
ATOM 854 O O . ARG A 1 106 ? 16.264 13.231 -19.992 1.00 98.06 106 ARG A O 1
ATOM 861 N N . ASN A 1 107 ? 16.166 11.482 -21.393 1.00 97.81 107 ASN A N 1
ATOM 862 C CA . ASN A 1 107 ? 16.376 12.271 -22.609 1.00 97.81 107 ASN A CA 1
ATOM 863 C C . ASN A 1 107 ? 15.258 13.298 -22.828 1.00 97.81 107 ASN A C 1
ATOM 865 O O . ASN A 1 107 ? 15.542 14.449 -23.157 1.00 97.81 107 ASN A O 1
ATOM 869 N N . LYS A 1 108 ? 13.992 12.915 -22.595 1.00 95.94 108 LYS A N 1
ATOM 870 C CA . LYS A 1 108 ? 12.856 13.847 -22.677 1.00 95.94 108 LYS A CA 1
ATOM 871 C C . LYS A 1 108 ? 12.994 14.987 -21.665 1.00 95.94 108 LYS A C 1
ATOM 873 O O . LYS A 1 108 ? 12.776 16.139 -22.028 1.00 95.94 108 LYS A O 1
ATOM 878 N N . ARG A 1 109 ? 13.384 14.675 -20.423 1.00 96.00 109 ARG A N 1
ATOM 879 C CA . ARG A 1 109 ? 13.635 15.681 -19.383 1.00 96.00 109 ARG A CA 1
ATOM 880 C C . ARG A 1 109 ? 14.758 16.637 -19.792 1.00 96.00 109 ARG A C 1
ATOM 882 O O . ARG A 1 109 ? 14.545 17.839 -19.755 1.00 96.00 109 ARG A O 1
ATOM 889 N N . HIS A 1 110 ? 15.895 16.127 -20.262 1.00 96.12 110 HIS A N 1
ATOM 890 C CA . HIS A 1 110 ? 17.013 16.969 -20.700 1.00 96.12 110 HIS A CA 1
ATOM 891 C C . HIS A 1 110 ? 16.669 17.862 -21.895 1.00 96.12 110 HIS A C 1
ATOM 893 O O . HIS A 1 110 ? 17.073 19.022 -21.931 1.00 96.12 110 HIS A O 1
ATOM 899 N N . ALA A 1 111 ? 15.902 17.352 -22.862 1.00 94.56 111 ALA A N 1
ATOM 900 C CA . ALA A 1 111 ? 15.420 18.160 -23.978 1.00 94.56 111 ALA A CA 1
ATOM 901 C C . ALA A 1 111 ? 14.499 19.293 -23.498 1.00 94.56 111 ALA A C 1
ATOM 903 O O . ALA A 1 111 ? 14.633 20.426 -23.955 1.00 94.56 111 ALA A O 1
ATOM 904 N N . TRP A 1 112 ? 13.606 19.001 -22.547 1.00 93.81 112 TRP A N 1
ATOM 905 C CA . TRP A 1 112 ? 12.722 19.999 -21.948 1.00 93.81 112 TRP A CA 1
ATOM 906 C C . TRP A 1 112 ? 13.504 21.051 -21.148 1.00 93.81 112 TRP A C 1
ATOM 908 O O . TRP A 1 112 ? 13.341 22.238 -21.398 1.00 93.81 112 TRP A O 1
ATOM 918 N N . GLU A 1 113 ? 14.421 20.637 -20.270 1.00 93.94 113 GLU A N 1
ATOM 919 C CA . GLU A 1 113 ? 15.305 21.535 -19.506 1.00 93.94 113 GLU A CA 1
ATOM 920 C C . GLU A 1 113 ? 16.136 22.441 -20.428 1.00 93.94 113 GLU A C 1
ATOM 922 O O . GLU A 1 113 ? 16.258 23.642 -20.183 1.00 93.94 113 GLU A O 1
ATOM 927 N N . LYS A 1 114 ? 16.680 21.885 -21.521 1.00 94.00 114 LYS A N 1
ATOM 928 C CA . LYS A 1 114 ? 17.411 22.649 -22.537 1.00 94.00 114 LYS A CA 1
ATOM 929 C C . LYS A 1 114 ? 16.509 23.691 -23.201 1.00 94.00 114 LYS A C 1
ATOM 931 O O . LYS A 1 114 ? 16.905 24.848 -23.286 1.00 94.00 114 LYS A O 1
ATOM 936 N N . ALA A 1 115 ? 15.304 23.303 -23.617 1.00 91.81 115 ALA A N 1
ATOM 937 C CA . ALA A 1 115 ? 14.349 24.204 -24.255 1.00 91.81 115 ALA A CA 1
ATOM 938 C C . ALA A 1 115 ? 13.856 25.316 -23.308 1.00 91.81 115 ALA A C 1
ATOM 940 O O . ALA A 1 115 ? 13.675 26.451 -23.745 1.00 91.81 115 ALA A O 1
ATOM 941 N N . VAL A 1 116 ? 13.700 25.028 -22.010 1.00 91.69 116 VAL A N 1
ATOM 942 C CA . VAL A 1 116 ? 13.430 26.044 -20.977 1.00 91.69 116 VAL A CA 1
ATOM 943 C C . VAL A 1 116 ? 14.606 27.015 -20.855 1.00 91.69 116 VAL A C 1
ATOM 945 O O . VAL A 1 116 ? 14.406 28.225 -20.912 1.00 91.69 116 VAL A O 1
ATOM 948 N N . ARG A 1 117 ? 15.842 26.508 -20.740 1.00 91.50 117 ARG A N 1
ATOM 949 C CA . ARG A 1 117 ? 17.054 27.342 -20.632 1.00 91.50 117 ARG A CA 1
ATOM 950 C C . ARG A 1 117 ? 17.272 28.230 -21.859 1.00 91.50 117 ARG A C 1
ATOM 952 O O . ARG A 1 117 ? 17.760 29.345 -21.726 1.00 91.50 117 ARG A O 1
ATOM 959 N N . GLU A 1 118 ? 16.930 27.729 -23.039 1.00 92.19 118 GLU A N 1
ATOM 960 C CA . GLU A 1 118 ? 17.026 28.449 -24.315 1.00 92.19 118 GLU A CA 1
ATOM 961 C C . GLU A 1 118 ? 15.830 29.388 -24.559 1.00 92.19 118 GLU A C 1
ATOM 963 O O . GLU A 1 118 ? 15.758 30.022 -25.607 1.00 92.19 118 GLU A O 1
ATOM 968 N N . GLY A 1 119 ? 14.893 29.498 -23.608 1.00 84.25 119 GLY A N 1
ATOM 969 C CA . GLY A 1 119 ? 13.735 30.392 -23.703 1.00 84.25 119 GLY A CA 1
ATOM 970 C C . GLY A 1 119 ? 12.694 29.968 -24.744 1.00 84.25 119 GLY A C 1
ATOM 971 O O . GLY A 1 119 ? 11.775 30.727 -25.030 1.00 84.25 119 GLY A O 1
ATOM 972 N N . ILE A 1 120 ? 12.805 28.756 -25.298 1.00 82.00 120 ILE A N 1
ATOM 973 C CA . ILE A 1 120 ? 11.874 28.203 -26.295 1.00 82.00 120 ILE A CA 1
ATOM 974 C C . ILE A 1 120 ? 10.513 27.902 -25.645 1.00 82.00 120 ILE A C 1
ATOM 976 O O . ILE A 1 120 ? 9.472 27.995 -26.289 1.00 82.00 120 ILE A O 1
ATOM 980 N N . ILE A 1 121 ? 10.511 27.575 -24.349 1.00 69.50 121 ILE A N 1
ATOM 981 C CA . ILE A 1 121 ? 9.308 27.298 -23.551 1.00 69.50 121 ILE A CA 1
ATOM 982 C C . ILE A 1 121 ? 8.982 28.522 -22.673 1.00 69.50 121 ILE A C 1
ATOM 984 O O . ILE A 1 121 ? 8.938 28.442 -21.451 1.00 69.50 121 ILE A O 1
ATOM 988 N N . LEU A 1 122 ? 8.787 29.684 -23.299 1.00 55.56 122 LEU A N 1
ATOM 989 C CA . LEU A 1 122 ? 8.184 30.881 -22.693 1.00 55.56 122 LEU A CA 1
ATOM 990 C C . LEU A 1 122 ? 6.918 31.255 -23.479 1.00 55.56 122 LEU A C 1
ATOM 992 O O . LEU A 1 122 ? 6.858 32.331 -24.056 1.00 55.56 122 LEU A O 1
ATOM 996 N N . MET A 1 123 ? 5.928 30.355 -23.589 1.00 49.38 123 MET A N 1
ATOM 997 C CA . MET A 1 123 ? 4.609 30.714 -24.153 1.00 49.38 123 MET A CA 1
ATOM 998 C C . MET A 1 123 ? 3.504 29.655 -23.964 1.00 49.38 123 MET A C 1
ATOM 1000 O O . MET A 1 123 ? 2.754 29.386 -24.892 1.00 49.38 123 MET A O 1
ATOM 1004 N N . LEU A 1 124 ? 3.372 29.028 -22.790 1.00 47.34 124 LEU A N 1
ATOM 1005 C CA . LEU A 1 124 ? 2.170 28.230 -22.475 1.00 47.34 124 LEU A CA 1
ATOM 1006 C C . LEU A 1 124 ? 1.798 28.331 -20.987 1.00 47.34 124 LEU A C 1
ATOM 1008 O O . LEU A 1 124 ? 1.812 27.326 -20.284 1.00 47.34 124 LEU A O 1
ATOM 1012 N N 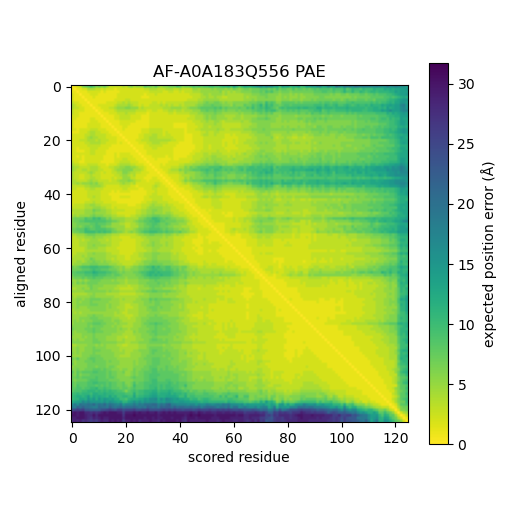. PHE A 1 125 ? 1.495 29.548 -20.534 1.00 45.19 125 PHE A N 1
ATOM 1013 C CA . PHE A 1 125 ? 0.506 29.852 -19.493 1.00 45.19 125 PHE A CA 1
ATOM 1014 C C . PHE A 1 125 ? -0.079 31.233 -19.783 1.00 45.19 125 PHE A C 1
ATOM 1016 O O . PHE A 1 125 ? 0.723 32.132 -20.126 1.00 45.19 125 PHE A O 1
#

Radius of gyration: 25.05 Å; Cα contacts (8 Å, |Δi|>4): 131; chains: 1; bounding box: 36×50×60 Å

Foldseek 3Di:
DKDFDADPVRHTFWIWDDDPQAFIWIFTADSVRHTDDDIDTPDGDDDAPPCCVVVVVDRPVRVCQLDDDPPDDCPDPVVQVLVVCVVVVVNVVSVVSVVVVVVVVVVVVVVVVVCVVVVVPPDDD

InterPro domains:
  IPR000648 Oxysterol-binding protein [PF01237] (1-115)
  IPR000648 Oxysterol-binding protein [PTHR10972] (1-114)
  IPR037239 Oxysterol-binding protein superfamily [SSF144000] (1-114)

pLDDT: mean 94.37, std 8.88, range [45.19, 98.5]

Organism: NCBI:txid31246

Solvent-accessible surface area (backbone atoms only — not comparable to full-atom values): 7437 Å² total; per-residue (Å²): 85,77,50,74,45,55,51,97,87,66,51,66,45,27,43,35,41,46,40,96,83,49,34,34,31,38,30,40,31,39,97,88,62,44,80,45,82,75,72,39,82,77,46,67,58,78,80,59,50,96,62,17,86,83,51,84,62,36,41,66,70,63,62,57,72,58,58,87,66,86,88,63,61,93,82,38,72,66,69,37,62,26,62,51,29,44,77,71,67,38,54,71,61,12,52,52,42,42,54,53,52,52,50,53,52,51,52,53,50,51,54,50,53,50,34,46,76,70,55,72,68,74,81,89,127

Mean predicted aligned error: 5.82 Å

Sequence (125 aa):
VTGIVKNSTGVPVAVIQGTWDNYLEYQRLSIDKIPVGEPILIWKTDPLPSNASDMYHFSRFAIELNEMEDGVAPTDSRRRPDQRLMEQGLWDQANEEKRRLEAKQRNKRHAWEKAVREGIILMLF